Protein AF-A0A0F9HGX5-F1 (afdb_monomer_lite)

Radius of gyration: 11.67 Å; chains: 1; bounding box: 21×35×26 Å

Organism: NCBI:txid412755

Foldseek 3Di:
DFQALPCLVPQCCCVPVCVPPVVVSVVCCVPCGGPPVVQFLSSVCVVVVPPDDDPPRGGNCNVVVPPPD

Structure (mmCIF, N/CA/C/O backbone):
data_AF-A0A0F9HGX5-F1
#
_entry.id   AF-A0A0F9HGX5-F1
#
loop_
_atom_site.group_PDB
_atom_site.id
_atom_site.type_symbol
_atom_site.label_atom_id
_atom_site.label_alt_id
_atom_site.label_comp_id
_atom_site.label_asym_id
_atom_site.label_entity_id
_atom_site.label_seq_id
_atom_site.pdbx_PDB_ins_code
_atom_site.Cartn_x
_atom_site.Cartn_y
_atom_site.Cartn_z
_atom_site.occupancy
_atom_site.B_iso_or_equiv
_atom_site.auth_seq_id
_atom_site.auth_comp_id
_atom_site.auth_asym_id
_atom_site.auth_atom_id
_atom_site.pdbx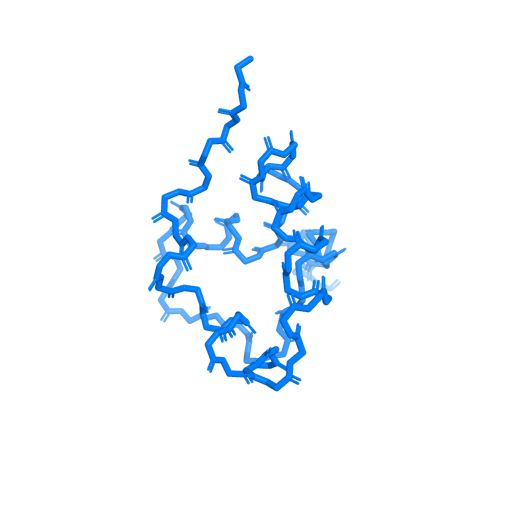_PDB_model_num
ATOM 1 N N . MET A 1 1 ? 6.083 14.758 -10.567 1.00 44.56 1 MET A N 1
ATOM 2 C CA . MET A 1 1 ? 4.614 14.614 -10.583 1.00 44.56 1 MET A CA 1
ATOM 3 C C . MET A 1 1 ? 4.271 13.729 -9.399 1.00 44.56 1 MET A C 1
ATOM 5 O O . MET A 1 1 ? 4.854 12.655 -9.331 1.00 44.56 1 MET A O 1
ATOM 9 N N . MET A 1 2 ? 3.466 14.186 -8.434 1.00 50.59 2 MET A N 1
ATOM 10 C CA . MET A 1 2 ? 2.952 13.281 -7.397 1.00 50.59 2 MET A CA 1
ATOM 11 C C . MET A 1 2 ? 2.085 12.265 -8.131 1.00 50.59 2 MET A C 1
ATOM 13 O O . MET A 1 2 ? 1.160 12.651 -8.843 1.00 50.59 2 MET A O 1
ATOM 17 N N . ALA A 1 3 ? 2.490 11.002 -8.111 1.00 58.41 3 ALA A N 1
ATOM 18 C CA . ALA A 1 3 ? 1.738 9.966 -8.786 1.00 58.41 3 ALA A CA 1
ATOM 19 C C . ALA A 1 3 ? 0.561 9.655 -7.870 1.00 58.41 3 ALA A C 1
ATOM 21 O O . ALA A 1 3 ? 0.751 8.972 -6.880 1.00 58.41 3 ALA A O 1
ATOM 22 N N . ASP A 1 4 ? -0.613 10.222 -8.140 1.00 67.25 4 ASP A N 1
ATOM 23 C CA . ASP A 1 4 ? -1.804 9.935 -7.345 1.00 67.25 4 ASP A CA 1
ATOM 24 C C . ASP A 1 4 ? -2.265 8.507 -7.638 1.00 67.25 4 ASP A C 1
ATOM 26 O O . ASP A 1 4 ? -2.754 8.193 -8.726 1.00 67.25 4 ASP A O 1
ATOM 30 N N . CYS A 1 5 ? -2.103 7.619 -6.659 1.00 85.25 5 CYS A N 1
ATOM 31 C CA . CYS A 1 5 ? -2.696 6.291 -6.705 1.00 85.25 5 CYS A CA 1
ATOM 32 C C . CYS A 1 5 ? -4.227 6.405 -6.820 1.00 85.25 5 CYS A C 1
ATOM 34 O O . CYS A 1 5 ? -4.919 6.759 -5.862 1.00 85.25 5 CYS A O 1
ATOM 36 N N . SER A 1 6 ? -4.779 6.038 -7.979 1.00 85.44 6 SER A N 1
ATOM 37 C CA . SER A 1 6 ? -6.226 6.057 -8.247 1.00 85.44 6 SER A CA 1
ATOM 38 C C . SER A 1 6 ? -7.028 5.089 -7.369 1.00 85.44 6 SER A C 1
ATOM 40 O O . SER A 1 6 ? -8.254 5.173 -7.308 1.00 85.44 6 SER A O 1
ATOM 42 N N . PHE A 1 7 ? -6.350 4.182 -6.660 1.00 87.50 7 PHE A N 1
ATOM 43 C CA . PHE A 1 7 ? -6.977 3.164 -5.824 1.00 87.50 7 PHE A CA 1
ATOM 44 C C . PHE A 1 7 ? -7.194 3.589 -4.369 1.00 87.50 7 PHE A C 1
ATOM 46 O O . PHE A 1 7 ? -7.874 2.854 -3.658 1.00 87.50 7 PHE A O 1
ATOM 53 N N . ILE A 1 8 ? -6.683 4.743 -3.913 1.00 89.50 8 ILE A N 1
ATOM 54 C CA . ILE A 1 8 ? -6.888 5.236 -2.533 1.00 89.50 8 ILE A CA 1
ATOM 55 C C . ILE A 1 8 ? -8.353 5.138 -2.057 1.00 89.50 8 ILE A C 1
ATOM 57 O O . ILE A 1 8 ? -8.555 4.571 -0.981 1.00 89.50 8 ILE A O 1
ATOM 61 N N . PRO A 1 9 ? -9.376 5.613 -2.805 1.00 88.69 9 PRO A N 1
ATOM 62 C C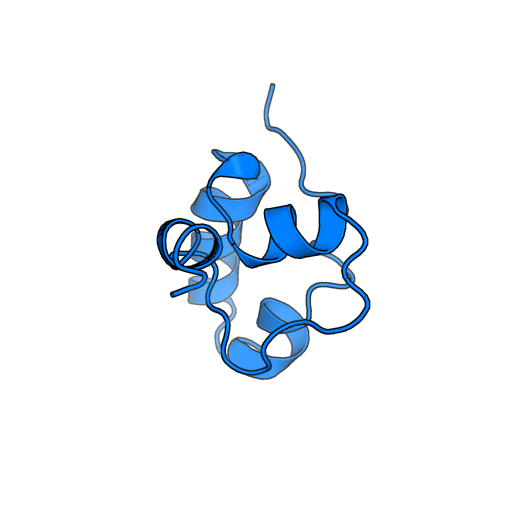A . PRO A 1 9 ? -10.768 5.597 -2.334 1.00 88.69 9 PRO A CA 1
ATOM 63 C C . PRO A 1 9 ? -11.389 4.197 -2.246 1.00 88.69 9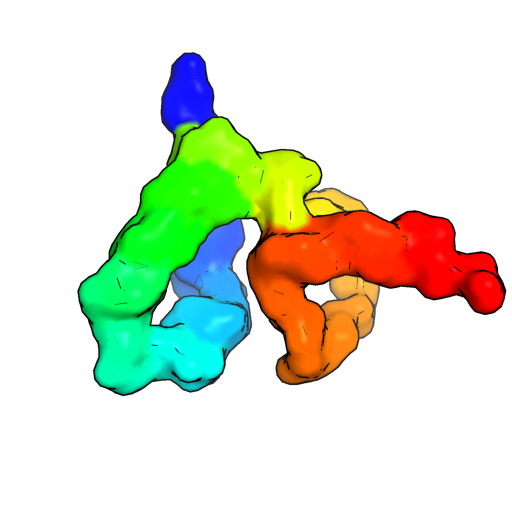 PRO A C 1
ATOM 65 O O . PRO A 1 9 ? -12.500 4.052 -1.747 1.00 88.69 9 PRO A O 1
ATOM 68 N N . VAL A 1 10 ? -10.710 3.173 -2.766 1.00 88.44 10 VAL A N 1
ATOM 69 C CA . VAL A 1 10 ? -11.194 1.786 -2.815 1.00 88.44 10 VAL A CA 1
ATOM 70 C C . VAL A 1 10 ? -10.164 0.801 -2.261 1.00 88.44 10 VAL A C 1
ATOM 72 O O . VAL A 1 10 ? -10.243 -0.397 -2.526 1.00 88.44 10 VAL A O 1
ATOM 75 N N . CYS A 1 11 ? -9.133 1.279 -1.565 1.00 90.12 11 CYS A N 1
ATOM 76 C CA . CYS A 1 11 ? -8.021 0.451 -1.111 1.00 90.12 11 CYS A CA 1
ATOM 77 C C . CYS A 1 11 ? -8.401 -0.303 0.167 1.00 90.12 11 CYS A C 1
ATOM 79 O O . CYS A 1 11 ? -8.561 0.303 1.230 1.00 90.12 11 CYS A O 1
ATOM 81 N N . ASP A 1 12 ? -8.480 -1.632 0.072 1.00 87.31 12 ASP A N 1
ATOM 82 C CA . ASP A 1 12 ? -8.915 -2.494 1.179 1.00 87.31 12 ASP A CA 1
ATOM 83 C C . ASP A 1 12 ? -8.002 -2.352 2.400 1.00 87.31 12 ASP A C 1
ATOM 85 O O . ASP A 1 12 ? -8.467 -2.352 3.533 1.00 87.31 12 ASP A O 1
ATOM 89 N N . PHE A 1 13 ? -6.703 -2.124 2.191 1.00 89.69 13 PHE A N 1
ATOM 90 C CA . PHE A 1 13 ? -5.765 -1.885 3.286 1.00 89.69 13 PHE A CA 1
ATOM 91 C C . PHE A 1 13 ? -6.148 -0.664 4.139 1.00 89.69 13 PHE A C 1
ATOM 93 O O . PHE A 1 13 ? -6.115 -0.737 5.367 1.00 89.69 13 PHE A O 1
ATOM 100 N N . TYR A 1 14 ? -6.572 0.444 3.525 1.00 90.56 14 TYR A N 1
ATOM 101 C CA . TYR A 1 14 ? -6.997 1.627 4.282 1.00 90.56 14 TYR A CA 1
ATOM 102 C C . TYR A 1 14 ? -8.407 1.480 4.857 1.00 90.56 14 TYR A C 1
ATOM 104 O O . TYR A 1 14 ? -8.677 1.997 5.940 1.00 90.56 14 TYR A O 1
ATOM 112 N N . HIS A 1 15 ? -9.296 0.779 4.151 1.00 87.50 15 HIS A N 1
ATOM 113 C CA . HIS A 1 15 ? -10.696 0.626 4.553 1.00 87.50 15 HIS A CA 1
ATOM 114 C C . HIS A 1 15 ? -10.919 -0.468 5.606 1.00 87.50 15 HIS A C 1
ATOM 116 O O . HIS A 1 15 ? -11.893 -0.391 6.357 1.00 87.50 15 HIS A O 1
ATOM 122 N N . ASP A 1 16 ? -10.019 -1.449 5.685 1.00 86.19 16 ASP A N 1
ATOM 123 C CA . ASP A 1 16 ? -10.073 -2.560 6.635 1.00 86.19 16 ASP A CA 1
ATOM 124 C C . ASP A 1 16 ? -8.944 -2.449 7.671 1.00 86.19 16 ASP A C 1
ATOM 126 O O . ASP A 1 16 ? -9.181 -2.097 8.830 1.00 86.19 16 ASP A O 1
ATOM 130 N N . ARG A 1 17 ? -7.684 -2.633 7.248 1.00 86.56 17 ARG A N 1
ATOM 131 C CA . ARG A 1 17 ? -6.531 -2.757 8.164 1.00 86.56 17 ARG A CA 1
ATOM 132 C C . ARG A 1 17 ? -6.224 -1.484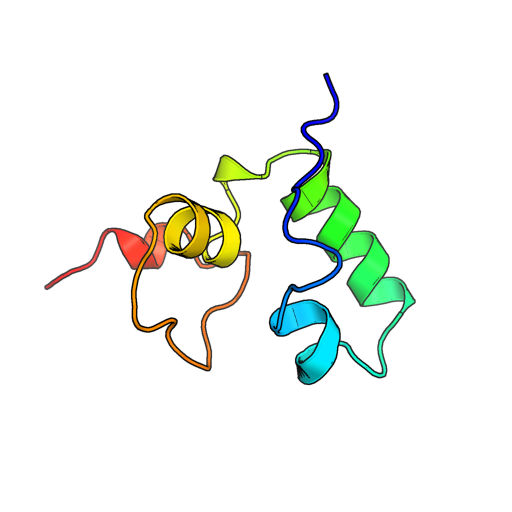 8.952 1.00 86.56 17 ARG A C 1
ATOM 134 O O . ARG A 1 17 ? -5.799 -1.583 10.101 1.00 86.56 17 ARG A O 1
ATOM 141 N N . LEU A 1 18 ? -6.435 -0.306 8.363 1.00 89.12 18 LEU A N 1
ATOM 142 C CA . LEU A 1 18 ? -6.154 0.988 9.005 1.00 89.12 18 LEU A CA 1
ATOM 143 C C . LEU A 1 18 ? -7.405 1.812 9.337 1.00 89.12 18 LEU A C 1
ATOM 145 O O . LEU A 1 18 ? -7.284 2.994 9.663 1.00 89.12 18 LEU A O 1
ATOM 149 N N . LYS A 1 19 ? -8.596 1.200 9.341 1.00 87.56 19 LYS A N 1
ATOM 150 C CA . LYS A 1 19 ? -9.874 1.889 9.605 1.00 87.56 19 LYS A CA 1
ATOM 151 C C . LYS A 1 19 ? -9.894 2.702 10.912 1.00 87.56 19 LYS A C 1
ATOM 153 O O . LYS A 1 19 ? -10.586 3.710 10.998 1.00 87.56 19 LYS A O 1
ATOM 158 N N . GLY A 1 20 ? -9.135 2.281 11.925 1.00 91.94 20 GLY A N 1
ATOM 159 C CA . GLY A 1 20 ? -9.012 2.966 13.220 1.00 91.94 20 GLY A CA 1
ATOM 160 C C . GLY A 1 20 ? -7.726 3.776 13.414 1.00 91.94 20 GLY A C 1
ATOM 161 O O . GLY A 1 20 ? -7.472 4.240 14.522 1.00 91.94 20 GLY A O 1
ATOM 162 N N . MET A 1 21 ? -6.887 3.920 12.384 1.00 92.75 21 MET A N 1
ATOM 163 C CA . MET A 1 21 ? -5.540 4.497 12.496 1.00 92.75 21 MET A CA 1
ATOM 164 C C . MET A 1 21 ? -5.313 5.602 11.448 1.00 92.75 21 MET A C 1
ATOM 166 O O . MET A 1 21 ? -4.477 5.439 10.558 1.00 92.75 21 MET A O 1
ATOM 170 N N . PRO A 1 22 ? -6.028 6.742 11.526 1.00 91.94 22 PRO A N 1
ATOM 171 C CA . PRO A 1 22 ? -6.017 7.765 10.476 1.00 91.94 22 PRO A CA 1
ATOM 172 C C . PRO A 1 22 ? -4.635 8.392 10.254 1.00 91.94 22 PRO A C 1
ATOM 174 O O . PRO A 1 22 ? -4.233 8.586 9.114 1.00 91.94 22 PRO A O 1
ATOM 177 N N . VAL A 1 23 ? -3.866 8.642 11.321 1.00 94.50 23 VAL A N 1
ATOM 178 C CA . VAL A 1 23 ? -2.503 9.199 11.210 1.00 94.50 23 VAL A CA 1
ATOM 179 C C . VAL A 1 23 ? -1.574 8.234 10.469 1.00 94.50 23 VAL A C 1
ATOM 181 O O . VAL A 1 23 ? -0.870 8.631 9.544 1.00 94.50 23 VAL A O 1
ATOM 184 N N . THR A 1 24 ? -1.611 6.950 10.831 1.00 93.31 24 THR A N 1
ATOM 185 C CA . THR A 1 24 ? -0.836 5.907 10.148 1.00 93.31 24 THR A CA 1
ATOM 186 C C . THR A 1 24 ? -1.295 5.736 8.700 1.00 93.31 24 THR A C 1
ATOM 188 O O . THR A 1 24 ? -0.459 5.565 7.816 1.00 93.31 24 THR A O 1
ATOM 191 N N . ALA A 1 25 ? -2.603 5.814 8.436 1.00 93.31 25 ALA A N 1
ATOM 192 C CA . ALA A 1 25 ? -3.151 5.742 7.085 1.00 93.31 25 ALA A CA 1
ATOM 193 C C . ALA A 1 25 ? -2.627 6.883 6.206 1.00 93.31 25 ALA A C 1
ATOM 195 O O . ALA A 1 25 ? -2.160 6.617 5.102 1.00 93.31 25 ALA A O 1
ATOM 196 N N . GLU A 1 26 ? -2.635 8.123 6.700 1.00 92.81 26 GLU A N 1
ATOM 197 C CA . GLU A 1 26 ? -2.088 9.271 5.968 1.00 92.81 26 GLU A CA 1
ATOM 198 C C . GLU A 1 26 ? -0.584 9.128 5.716 1.00 92.81 26 GLU A C 1
ATOM 200 O O . GLU A 1 26 ? -0.141 9.297 4.581 1.00 92.81 26 GLU A O 1
ATOM 205 N N . PHE A 1 27 ? 0.204 8.717 6.716 1.00 92.94 27 PHE A N 1
ATOM 206 C CA . PHE A 1 27 ? 1.636 8.459 6.521 1.00 92.94 27 PHE A CA 1
ATOM 207 C C . PHE A 1 27 ? 1.890 7.402 5.433 1.00 92.94 27 PHE A C 1
ATOM 209 O O . PHE A 1 27 ? 2.711 7.597 4.537 1.00 92.94 27 PHE A O 1
ATOM 216 N N . MET A 1 28 ? 1.137 6.301 5.464 1.00 93.06 28 MET A N 1
ATOM 217 C CA . MET A 1 28 ? 1.246 5.239 4.466 1.00 93.06 28 MET A CA 1
ATOM 218 C C . MET A 1 28 ? 0.813 5.708 3.070 1.00 93.06 28 MET A C 1
ATOM 220 O O . MET A 1 28 ? 1.419 5.287 2.088 1.00 93.06 28 MET A O 1
ATOM 224 N N . LYS A 1 29 ? -0.206 6.572 2.947 1.00 92.44 29 LYS A N 1
ATOM 225 C CA . LYS A 1 29 ? -0.586 7.174 1.654 1.00 92.44 29 LYS A CA 1
ATOM 226 C C . LYS A 1 29 ? 0.537 8.060 1.114 1.00 92.44 29 LYS A C 1
ATOM 228 O O . LYS A 1 29 ? 0.872 7.965 -0.063 1.00 92.44 29 LYS A O 1
ATOM 233 N N . MET A 1 30 ? 1.162 8.868 1.969 1.00 92.12 30 MET A N 1
ATOM 234 C CA . MET A 1 30 ? 2.305 9.698 1.577 1.00 92.12 30 MET A CA 1
ATOM 235 C C . MET A 1 30 ? 3.442 8.871 0.981 1.00 92.12 30 MET A C 1
ATOM 237 O O . MET A 1 30 ? 3.934 9.216 -0.094 1.00 92.12 30 MET A O 1
ATOM 241 N N . GLU A 1 31 ? 3.807 7.762 1.620 1.00 91.38 31 GLU A N 1
ATOM 242 C CA . GLU A 1 31 ? 4.913 6.927 1.146 1.00 91.38 31 GLU A CA 1
ATOM 243 C C . GLU A 1 31 ? 4.539 6.095 -0.092 1.00 91.38 31 GLU A C 1
ATOM 245 O O . GLU A 1 31 ? 5.202 6.174 -1.128 1.00 91.38 31 GLU A O 1
ATOM 250 N N . TYR A 1 32 ? 3.437 5.346 -0.016 1.00 92.00 32 TYR A N 1
ATOM 251 C CA . TYR A 1 32 ? 3.100 4.300 -0.990 1.00 92.00 32 TYR A CA 1
ATOM 252 C C . TYR A 1 32 ? 2.076 4.716 -2.040 1.00 92.00 32 TYR A C 1
ATOM 254 O O . TYR A 1 32 ? 1.854 3.972 -2.987 1.00 92.00 32 TYR A O 1
ATOM 262 N N . CYS A 1 33 ? 1.402 5.853 -1.872 1.00 91.69 33 CYS A N 1
ATOM 263 C CA . CYS A 1 33 ? 0.367 6.294 -2.805 1.00 91.69 33 CYS A CA 1
ATOM 264 C C . CYS A 1 33 ? 0.680 7.608 -3.502 1.00 91.69 33 CYS A C 1
ATOM 266 O O . CYS A 1 33 ? 0.145 7.785 -4.583 1.00 91.69 33 CYS A O 1
ATOM 268 N N . TYR A 1 34 ? 1.483 8.502 -2.915 1.00 89.81 34 TYR A N 1
ATOM 269 C CA . TYR A 1 34 ? 1.812 9.801 -3.521 1.00 89.81 34 TYR A CA 1
ATOM 270 C C . TYR A 1 34 ? 3.277 9.909 -3.952 1.00 89.81 34 TYR A C 1
ATOM 272 O O . TYR A 1 34 ? 3.582 10.555 -4.960 1.00 89.81 34 TYR A O 1
ATOM 280 N N . ARG A 1 35 ? 4.198 9.302 -3.187 1.00 89.75 35 ARG A N 1
ATOM 281 C CA . ARG A 1 35 ? 5.636 9.340 -3.477 1.00 89.75 35 ARG A CA 1
ATOM 282 C C . ARG A 1 35 ? 6.053 8.226 -4.435 1.00 89.75 35 ARG A C 1
ATOM 284 O O . ARG A 1 35 ? 6.642 8.534 -5.467 1.00 89.75 35 ARG A O 1
ATOM 291 N N . GLN A 1 36 ? 5.776 6.962 -4.097 1.00 88.31 36 GLN A N 1
ATOM 292 C CA . GLN A 1 36 ? 6.226 5.802 -4.882 1.00 88.31 36 GLN A CA 1
ATOM 293 C C . GLN A 1 36 ? 5.127 4.729 -5.030 1.00 88.31 36 GLN A C 1
ATOM 295 O O . GLN A 1 36 ? 5.199 3.687 -4.387 1.00 88.31 36 GLN A O 1
ATOM 300 N N . PRO A 1 37 ? 4.107 4.926 -5.886 1.00 87.88 37 PRO A N 1
ATOM 301 C CA . PRO A 1 37 ? 3.060 3.917 -6.084 1.00 87.88 37 PRO A CA 1
ATOM 302 C C . PRO A 1 37 ? 3.581 2.571 -6.581 1.00 87.88 37 PRO A C 1
ATOM 304 O O . PRO A 1 37 ? 3.124 1.530 -6.121 1.00 87.88 37 PRO A O 1
ATOM 307 N N . ASP A 1 38 ? 4.583 2.575 -7.462 1.00 88.31 38 ASP A N 1
ATOM 308 C CA . ASP A 1 38 ? 5.171 1.343 -7.996 1.00 88.31 38 ASP A CA 1
ATOM 309 C C . ASP A 1 38 ? 6.016 0.567 -6.959 1.00 88.31 38 ASP A C 1
ATOM 311 O O . ASP A 1 38 ? 6.473 -0.528 -7.266 1.00 88.31 38 ASP A O 1
ATOM 315 N N . SER A 1 39 ? 6.210 1.077 -5.731 1.00 90.25 39 SER A N 1
ATOM 316 C CA . SER A 1 39 ? 6.777 0.300 -4.612 1.00 90.25 39 SER A CA 1
ATOM 317 C C . SER A 1 39 ? 5.711 -0.311 -3.695 1.00 90.25 39 SER A C 1
ATOM 319 O O . SER A 1 39 ? 6.044 -1.032 -2.755 1.00 90.25 39 SER A O 1
ATOM 321 N N . CYS A 1 40 ? 4.427 -0.044 -3.951 1.00 92.06 40 CYS A N 1
ATOM 322 C CA . CYS A 1 40 ? 3.314 -0.582 -3.183 1.00 92.06 40 CYS A CA 1
ATOM 323 C C . CYS A 1 40 ? 2.859 -1.929 -3.755 1.00 92.06 40 CYS A C 1
ATOM 325 O O . CYS A 1 40 ? 2.318 -1.992 -4.859 1.00 92.06 40 CYS A O 1
ATOM 327 N N . ALA A 1 41 ? 2.987 -3.004 -2.975 1.00 91.75 41 ALA A N 1
ATOM 328 C CA . ALA A 1 41 ? 2.604 -4.348 -3.415 1.00 91.75 41 ALA A CA 1
ATOM 329 C C . ALA A 1 41 ? 1.134 -4.427 -3.873 1.00 91.75 41 ALA A C 1
ATOM 331 O O . ALA A 1 41 ? 0.805 -5.005 -4.905 1.00 91.75 41 ALA A O 1
ATOM 332 N N . ILE A 1 42 ? 0.243 -3.780 -3.120 1.00 90.75 42 ILE A N 1
ATOM 333 C CA . ILE A 1 42 ? -1.196 -3.721 -3.410 1.00 90.75 42 ILE A CA 1
ATOM 334 C C . ILE A 1 42 ? -1.457 -2.985 -4.728 1.00 90.75 42 ILE A C 1
ATOM 336 O O . ILE A 1 42 ? -2.313 -3.400 -5.508 1.00 90.75 42 ILE A O 1
ATOM 340 N N . TYR A 1 43 ? -0.728 -1.894 -4.981 1.00 90.62 43 TYR A N 1
ATOM 341 C CA . TYR A 1 43 ? -0.859 -1.126 -6.217 1.00 90.62 43 TYR A CA 1
ATOM 342 C C . TYR A 1 43 ? -0.438 -1.955 -7.429 1.00 90.62 43 TYR A C 1
ATOM 344 O O . TYR A 1 43 ? -1.185 -2.000 -8.401 1.00 90.62 43 TYR A O 1
ATOM 352 N N . ILE A 1 44 ? 0.704 -2.645 -7.347 1.00 88.81 44 ILE A N 1
ATOM 353 C CA . ILE A 1 44 ? 1.224 -3.508 -8.419 1.00 88.81 44 ILE A CA 1
ATOM 354 C C . ILE A 1 44 ? 0.190 -4.584 -8.773 1.00 88.81 44 ILE A C 1
ATOM 356 O O . ILE A 1 44 ? -0.280 -4.646 -9.906 1.00 88.81 44 ILE A O 1
ATOM 360 N N . VAL A 1 45 ? -0.272 -5.342 -7.774 1.00 88.19 45 VAL A N 1
ATOM 361 C CA . VAL A 1 45 ? -1.264 -6.416 -7.960 1.00 88.19 45 VAL A CA 1
ATOM 362 C C . VAL A 1 45 ? -2.573 -5.893 -8.565 1.00 88.19 45 VAL A C 1
ATOM 364 O O . VAL A 1 45 ? -3.158 -6.535 -9.441 1.00 88.19 45 VAL A O 1
ATOM 367 N N . ARG A 1 46 ? -3.047 -4.717 -8.127 1.00 86.94 46 ARG A N 1
ATOM 368 C CA . ARG A 1 46 ? -4.276 -4.109 -8.664 1.00 86.94 46 ARG A CA 1
ATOM 369 C C . ARG A 1 46 ? -4.103 -3.539 -10.068 1.00 86.94 46 ARG A C 1
ATOM 371 O O . ARG A 1 46 ? -5.024 -3.663 -10.873 1.00 86.94 46 ARG A O 1
ATOM 378 N N . LYS A 1 47 ? -2.953 -2.938 -10.370 1.00 86.69 47 LYS A N 1
ATOM 379 C CA . LYS A 1 47 ? -2.600 -2.436 -11.706 1.00 86.69 47 LYS A CA 1
ATOM 380 C C . LYS A 1 47 ? -2.542 -3.575 -12.724 1.00 86.69 47 LYS A C 1
ATOM 382 O O . LYS A 1 47 ? -3.029 -3.401 -13.838 1.00 86.69 47 LYS A O 1
ATOM 387 N N . ASP A 1 48 ? -2.049 -4.738 -12.309 1.00 84.88 48 ASP A N 1
ATOM 388 C CA . ASP A 1 48 ? -1.965 -5.941 -13.145 1.00 84.88 48 ASP A CA 1
ATOM 389 C C . ASP A 1 48 ? -3.315 -6.673 -13.290 1.00 84.88 48 ASP A C 1
ATOM 391 O O . ASP A 1 48 ? -3.434 -7.638 -14.046 1.00 84.88 48 ASP A O 1
ATOM 395 N N . GLY A 1 49 ? -4.363 -6.211 -12.594 1.00 79.56 49 GLY A N 1
ATOM 396 C CA . GLY A 1 49 ? -5.713 -6.768 -12.695 1.00 79.56 49 GLY A CA 1
ATOM 397 C C . GLY A 1 49 ? -5.857 -8.156 -12.067 1.00 79.56 49 GLY A C 1
ATOM 398 O O . GLY A 1 49 ? -6.722 -8.934 -12.485 1.00 79.56 49 GLY A O 1
ATOM 399 N N . ALA A 1 50 ? -5.019 -8.493 -11.083 1.00 74.81 50 ALA A N 1
ATOM 400 C CA . ALA A 1 50 ? -5.066 -9.796 -10.434 1.00 74.81 50 ALA A CA 1
ATOM 401 C C . ALA A 1 50 ? -6.451 -10.061 -9.820 1.00 74.81 50 ALA A C 1
ATOM 403 O O . ALA A 1 50 ? -7.002 -9.247 -9.078 1.00 74.81 50 ALA A O 1
ATOM 404 N N . LYS A 1 51 ? -7.014 -11.241 -10.108 1.00 64.31 51 LYS A N 1
ATOM 405 C CA . LYS A 1 51 ? -8.350 -11.640 -9.629 1.00 64.31 51 LYS A CA 1
ATOM 406 C C . LYS A 1 51 ? -8.401 -11.921 -8.126 1.00 64.31 51 LYS A C 1
ATOM 408 O O . LYS A 1 51 ? -9.484 -11.913 -7.550 1.00 64.31 51 LYS A O 1
ATOM 413 N N . ALA A 1 52 ? -7.255 -12.201 -7.511 1.00 65.94 52 ALA A N 1
ATOM 414 C CA . ALA A 1 52 ? -7.143 -12.502 -6.094 1.00 65.94 52 ALA A CA 1
ATOM 415 C C . ALA A 1 52 ? -5.960 -11.736 -5.503 1.00 65.94 52 ALA A C 1
ATOM 417 O O . ALA A 1 52 ? -4.821 -11.906 -5.932 1.00 65.94 52 ALA A O 1
ATOM 418 N N . MET A 1 53 ? -6.249 -10.898 -4.512 1.00 68.88 53 MET A N 1
ATOM 419 C CA . MET A 1 53 ? -5.234 -10.242 -3.702 1.00 68.88 53 MET A CA 1
ATOM 420 C C . MET A 1 53 ? -4.985 -11.101 -2.459 1.00 68.88 53 MET A C 1
ATOM 422 O O . MET A 1 53 ? -5.960 -11.502 -1.813 1.00 68.88 53 MET A O 1
ATOM 426 N N . PRO A 1 54 ? -3.727 -11.397 -2.090 1.00 72.75 54 PRO A N 1
ATOM 427 C CA . PRO A 1 54 ? -3.454 -12.074 -0.831 1.00 72.75 54 PRO A CA 1
ATOM 428 C C . PRO A 1 54 ? -4.015 -11.222 0.315 1.00 72.75 54 PRO A C 1
ATOM 430 O O . PRO A 1 54 ? -3.667 -10.051 0.450 1.00 72.75 54 PRO A O 1
ATOM 433 N N . GLY A 1 55 ? -4.916 -11.780 1.131 1.00 70.88 55 GLY A N 1
ATOM 434 C CA . GLY A 1 55 ? -5.662 -11.019 2.150 1.00 70.88 55 GLY A CA 1
ATOM 435 C C . GLY A 1 55 ? -4.802 -10.415 3.274 1.00 70.88 55 GLY A C 1
ATOM 436 O O . GLY A 1 55 ? -5.300 -9.668 4.120 1.00 70.88 55 GLY A O 1
ATOM 437 N N . ASN A 1 56 ? -3.511 -10.739 3.307 1.00 79.19 56 ASN A N 1
ATOM 438 C CA . ASN A 1 56 ? -2.509 -10.218 4.231 1.00 79.19 56 ASN A CA 1
ATOM 439 C C . ASN A 1 56 ? -1.403 -9.405 3.539 1.00 79.19 56 ASN A C 1
ATOM 441 O O . ASN A 1 56 ? -0.436 -9.066 4.212 1.00 79.19 56 ASN A O 1
ATOM 445 N N . LEU A 1 57 ? -1.525 -9.107 2.241 1.00 86.31 57 LEU A N 1
ATOM 446 C CA . LEU A 1 57 ? -0.510 -8.357 1.507 1.00 86.31 57 LEU A CA 1
ATOM 447 C C . LEU A 1 57 ? -0.417 -6.922 2.035 1.00 86.31 57 LEU A C 1
ATOM 449 O O . LEU A 1 57 ? -1.407 -6.184 2.035 1.00 86.31 57 LEU A O 1
ATOM 453 N N . MET A 1 58 ? 0.777 -6.522 2.458 1.00 90.06 58 MET A N 1
ATOM 454 C CA . MET A 1 58 ? 1.050 -5.180 2.970 1.00 90.06 58 MET A CA 1
ATOM 455 C C . MET A 1 58 ? 1.729 -4.306 1.902 1.00 90.06 58 MET A C 1
ATOM 457 O O . MET A 1 58 ? 2.439 -4.830 1.043 1.00 90.06 58 MET A O 1
ATOM 461 N N . PRO A 1 59 ? 1.583 -2.965 1.950 1.00 91.19 59 PRO A N 1
ATOM 462 C CA . PRO A 1 59 ? 2.177 -2.072 0.949 1.00 91.19 59 PRO A CA 1
ATOM 463 C C . PRO A 1 59 ? 3.687 -2.268 0.738 1.00 91.19 59 PRO A C 1
ATOM 465 O O . PRO A 1 59 ? 4.143 -2.254 -0.397 1.00 91.19 59 PRO A O 1
ATOM 468 N N . TYR A 1 60 ? 4.447 -2.527 1.808 1.00 91.25 60 TYR A N 1
ATOM 469 C CA . TYR A 1 60 ? 5.909 -2.695 1.781 1.00 91.25 60 TYR A CA 1
ATOM 470 C C . TYR A 1 60 ? 6.392 -4.064 1.276 1.00 91.25 60 TYR A C 1
ATOM 472 O O . TYR A 1 60 ? 7.594 -4.309 1.203 1.00 91.25 60 TYR A O 1
ATOM 480 N N . GLU A 1 61 ? 5.485 -4.980 0.945 1.00 90.38 61 GLU A N 1
ATOM 481 C CA . GLU A 1 61 ? 5.827 -6.352 0.557 1.00 90.38 61 GLU A CA 1
ATOM 482 C C . GLU A 1 61 ? 5.981 -6.526 -0.959 1.00 90.38 61 GLU A C 1
ATOM 484 O O . GLU A 1 61 ? 5.860 -7.639 -1.459 1.00 90.38 61 GLU A O 1
ATOM 489 N N . ALA A 1 62 ? 6.271 -5.452 -1.705 1.00 86.62 62 ALA A N 1
ATOM 490 C CA . ALA A 1 62 ?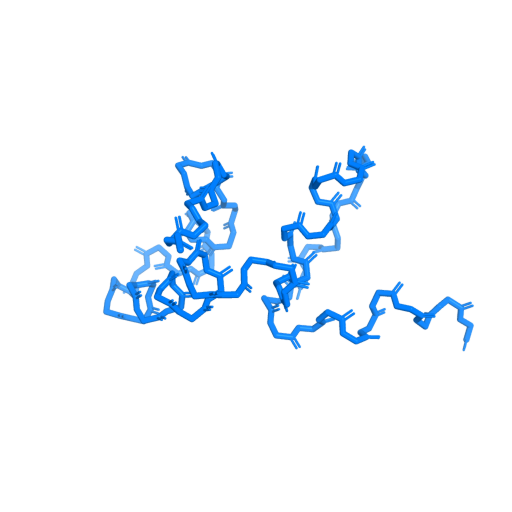 6.385 -5.505 -3.166 1.00 86.62 62 ALA A CA 1
ATOM 491 C C . ALA A 1 62 ? 7.443 -6.517 -3.633 1.00 86.62 62 ALA A C 1
ATOM 493 O O . ALA A 1 62 ? 7.243 -7.196 -4.634 1.00 86.62 62 ALA A O 1
ATOM 494 N N . ASN A 1 63 ? 8.512 -6.699 -2.851 1.00 82.88 63 ASN A N 1
ATOM 495 C CA . ASN A 1 63 ? 9.543 -7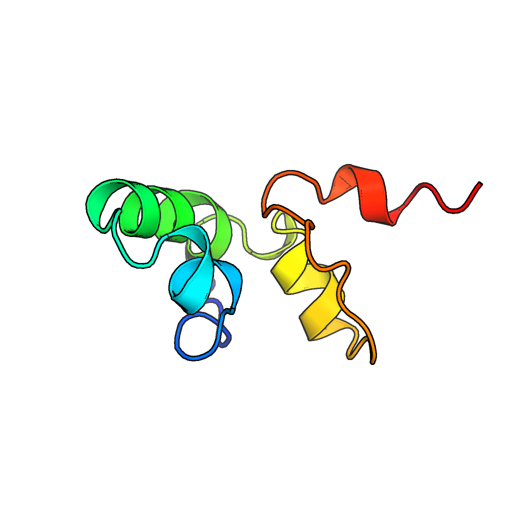.701 -3.122 1.00 82.88 63 ASN A CA 1
ATOM 496 C C . ASN A 1 63 ? 8.996 -9.141 -3.110 1.00 82.88 63 ASN A C 1
ATOM 498 O O . ASN A 1 63 ? 9.479 -9.970 -3.867 1.00 82.88 63 ASN A O 1
ATOM 502 N N . ARG A 1 64 ? 7.955 -9.434 -2.314 1.00 78.50 64 ARG A N 1
ATOM 503 C CA . ARG A 1 64 ? 7.355 -10.779 -2.214 1.00 78.50 64 ARG A CA 1
ATOM 504 C C . ARG A 1 64 ? 6.510 -11.152 -3.435 1.00 78.50 64 ARG A C 1
ATOM 506 O O . ARG A 1 64 ? 6.104 -12.299 -3.553 1.00 78.50 64 ARG A O 1
ATOM 513 N N . LEU A 1 65 ? 6.211 -10.199 -4.324 1.00 75.12 65 LEU A N 1
ATOM 514 C CA . LEU A 1 65 ? 5.445 -10.456 -5.550 1.00 75.12 65 LEU A CA 1
ATOM 515 C C . LEU A 1 65 ? 6.282 -11.143 -6.641 1.00 75.12 65 LEU A C 1
ATOM 517 O O . LEU A 1 65 ? 5.711 -11.678 -7.586 1.00 75.12 65 LEU A O 1
ATOM 521 N N . GLY A 1 66 ? 7.614 -11.115 -6.519 1.00 61.38 66 GLY A N 1
ATOM 522 C CA . GLY A 1 66 ? 8.546 -11.770 -7.442 1.00 61.38 66 GLY A CA 1
ATOM 523 C C . GLY A 1 66 ? 8.931 -13.199 -7.053 1.00 61.38 66 GLY A C 1
ATOM 524 O O . GLY A 1 66 ? 9.466 -13.918 -7.891 1.00 61.38 66 GLY A O 1
ATOM 525 N N . ASP A 1 67 ? 8.622 -13.629 -5.829 1.00 45.84 67 ASP A N 1
ATOM 526 C CA . ASP A 1 67 ? 8.971 -14.957 -5.320 1.00 45.84 67 ASP A CA 1
ATOM 527 C C . ASP A 1 67 ? 7.779 -15.908 -5.511 1.00 45.84 67 ASP A C 1
ATOM 529 O O . ASP A 1 67 ? 7.037 -16.230 -4.583 1.00 45.84 67 ASP A O 1
ATOM 533 N N . SER A 1 68 ? 7.550 -16.315 -6.759 1.00 47.62 68 SER A N 1
ATOM 534 C CA . SER A 1 68 ? 6.832 -17.560 -7.050 1.00 47.62 68 SER A CA 1
ATOM 535 C C . SER A 1 68 ? 7.864 -18.675 -7.211 1.00 47.62 68 SER A C 1
ATOM 537 O O . SER A 1 68 ? 8.184 -19.014 -8.343 1.00 47.62 68 SER A O 1
ATOM 539 N N . ASP A 1 69 ? 8.443 -19.132 -6.095 1.00 38.53 69 ASP A N 1
ATOM 540 C CA . ASP A 1 69 ? 8.928 -20.506 -5.824 1.00 38.53 69 ASP A CA 1
ATOM 541 C C . ASP A 1 69 ? 9.755 -20.569 -4.526 1.00 38.53 69 ASP A C 1
ATOM 543 O O . ASP A 1 69 ? 10.787 -19.865 -4.419 1.00 38.53 69 ASP A O 1
#

Sequence (69 aa):
MMADCSFIPVCDFYHDRLKGMPVTAEFMKMEYCYRQPDSCAIYIVRKDGAKAMPGNLMPYEANRLGDSD

pLDDT: mean 82.8, std 13.34, range [38.53, 94.5]

Secondary structure (DSSP, 8-state):
-----TTGGG-HIIIIITTT-HHHHHHHHIIIIII-GGG-HHHHHHHTT-S---TT--GGGGGGGS---